Protein AF-A0A1Z1XAZ6-F1 (afdb_monomer)

Structure (mmCIF, N/CA/C/O backbone):
data_AF-A0A1Z1XAZ6-F1
#
_entry.id   AF-A0A1Z1XAZ6-F1
#
loop_
_atom_site.group_PDB
_atom_site.id
_atom_site.type_symbol
_atom_site.label_atom_id
_atom_site.label_alt_id
_atom_site.label_comp_id
_atom_site.label_asym_id
_atom_site.label_entity_id
_atom_site.label_seq_id
_atom_site.pdbx_PDB_ins_code
_atom_site.Cartn_x
_atom_site.Cartn_y
_atom_site.Cartn_z
_atom_site.occupancy
_atom_site.B_iso_or_equiv
_atom_site.auth_seq_id
_atom_site.auth_comp_id
_atom_site.auth_asym_id
_atom_site.auth_atom_id
_atom_site.pdbx_PDB_model_num
ATOM 1 N N . MET A 1 1 ? 0.118 -24.568 13.374 1.00 39.19 1 MET A N 1
ATOM 2 C CA . MET A 1 1 ? 1.456 -24.923 12.848 1.00 39.19 1 MET A CA 1
ATOM 3 C C . MET A 1 1 ? 2.244 -23.635 12.689 1.00 39.19 1 MET A C 1
ATOM 5 O O . MET A 1 1 ? 1.777 -22.755 11.977 1.00 39.19 1 MET A O 1
ATOM 9 N N . ASN A 1 2 ? 3.358 -23.480 13.409 1.00 52.34 2 ASN A N 1
ATOM 10 C CA . ASN A 1 2 ? 4.139 -22.242 13.400 1.00 52.34 2 ASN A CA 1
ATOM 11 C C . ASN A 1 2 ? 5.084 -22.258 12.188 1.00 52.34 2 ASN A C 1
ATOM 13 O O . ASN A 1 2 ? 6.207 -22.745 12.269 1.00 52.34 2 ASN A O 1
ATOM 17 N N . THR A 1 3 ? 4.572 -21.830 11.033 1.00 81.50 3 THR A N 1
ATOM 18 C CA . THR A 1 3 ? 5.331 -21.808 9.777 1.00 81.50 3 THR A CA 1
ATOM 19 C C . THR A 1 3 ? 6.078 -20.484 9.691 1.00 81.50 3 THR A C 1
ATOM 21 O O . THR A 1 3 ? 5.461 -19.440 9.497 1.00 81.50 3 THR A O 1
ATOM 24 N N . THR A 1 4 ? 7.398 -20.512 9.851 1.00 87.69 4 THR A N 1
ATOM 25 C CA . THR A 1 4 ? 8.268 -19.347 9.658 1.00 87.69 4 THR A CA 1
ATOM 26 C C . THR A 1 4 ? 8.973 -19.452 8.307 1.00 87.69 4 THR A C 1
ATOM 28 O O . THR A 1 4 ? 9.345 -20.540 7.869 1.00 87.69 4 THR A O 1
ATOM 31 N N . LEU A 1 5 ? 9.128 -18.322 7.614 1.00 90.38 5 LEU A N 1
ATOM 32 C CA . LEU A 1 5 ? 9.833 -18.240 6.332 1.00 90.38 5 LEU A CA 1
ATOM 33 C C . LEU A 1 5 ? 11.034 -17.289 6.456 1.00 90.38 5 LEU A C 1
ATOM 35 O O . LEU A 1 5 ? 10.929 -16.286 7.166 1.00 90.38 5 LEU A O 1
ATOM 39 N N . PRO A 1 6 ? 12.160 -17.558 5.767 1.00 94.19 6 PRO A N 1
ATOM 40 C CA . PRO A 1 6 ? 13.300 -16.647 5.745 1.00 94.19 6 PRO A CA 1
ATOM 41 C C . PRO A 1 6 ? 12.965 -15.356 4.983 1.00 94.19 6 PRO A C 1
ATOM 43 O O . PRO A 1 6 ? 12.289 -15.386 3.951 1.00 94.19 6 PRO A O 1
ATOM 46 N N . ILE A 1 7 ? 13.480 -14.217 5.461 1.00 92.19 7 ILE A N 1
ATOM 47 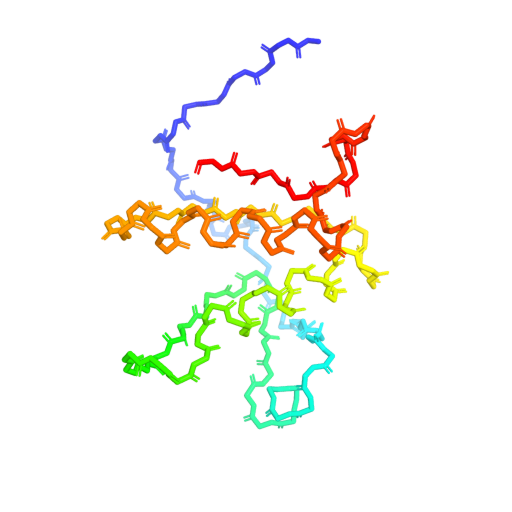C CA . ILE A 1 7 ? 13.291 -12.907 4.805 1.00 92.19 7 ILE A CA 1
ATOM 48 C C . ILE A 1 7 ? 14.042 -12.807 3.467 1.00 92.19 7 ILE A C 1
ATOM 50 O O . ILE A 1 7 ? 13.620 -12.082 2.568 1.00 92.19 7 ILE A O 1
ATOM 54 N N . HIS A 1 8 ? 15.120 -13.579 3.307 1.00 95.19 8 HIS A N 1
ATOM 55 C CA . HIS A 1 8 ? 15.848 -13.721 2.051 1.00 95.19 8 HIS A CA 1
ATOM 56 C C . HIS A 1 8 ? 15.369 -14.968 1.306 1.00 95.19 8 HIS A C 1
ATOM 58 O O . HIS A 1 8 ? 15.428 -16.079 1.831 1.00 95.19 8 HIS A O 1
ATOM 64 N N . ARG A 1 9 ? 14.909 -14.784 0.065 1.00 94.00 9 ARG A N 1
ATOM 65 C CA . ARG A 1 9 ? 14.450 -15.853 -0.831 1.00 94.00 9 ARG A CA 1
ATOM 66 C C . ARG A 1 9 ? 14.643 -15.447 -2.294 1.00 94.00 9 ARG A C 1
ATOM 68 O O . ARG A 1 9 ? 14.604 -14.248 -2.582 1.00 94.00 9 ARG A O 1
ATOM 75 N N . PRO A 1 10 ? 14.850 -16.405 -3.214 1.00 94.88 10 PRO A N 1
ATOM 76 C CA . PRO A 1 10 ? 14.916 -16.102 -4.639 1.00 94.88 10 PRO A CA 1
ATOM 77 C C . PRO A 1 10 ? 13.583 -15.532 -5.142 1.00 94.88 10 PRO A C 1
ATOM 79 O O . PRO A 1 10 ? 12.521 -15.775 -4.561 1.00 94.88 10 PRO A O 1
ATOM 82 N N . ALA A 1 11 ? 13.644 -14.775 -6.237 1.00 93.81 11 ALA A N 1
ATOM 83 C CA . ALA A 1 11 ? 12.445 -14.315 -6.927 1.00 93.81 11 ALA A CA 1
ATOM 84 C C . ALA A 1 11 ? 11.641 -15.509 -7.493 1.00 93.81 11 ALA A C 1
ATOM 86 O O . ALA A 1 11 ? 12.230 -16.559 -7.771 1.00 93.81 11 ALA A O 1
ATOM 87 N N . PRO A 1 12 ? 10.317 -15.361 -7.697 1.00 92.94 12 PRO A N 1
ATOM 88 C CA . PRO A 1 12 ? 9.508 -16.368 -8.383 1.00 92.94 12 PRO A CA 1
ATOM 89 C C . PRO A 1 12 ? 10.072 -16.718 -9.766 1.00 92.94 12 PRO A C 1
ATOM 91 O O . PRO A 1 12 ? 10.634 -15.859 -10.451 1.00 92.94 12 PRO A O 1
ATOM 94 N N . ALA A 1 13 ? 9.905 -17.971 -10.193 1.00 94.25 13 ALA A N 1
ATOM 95 C CA . ALA A 1 13 ? 10.369 -18.415 -11.505 1.00 94.25 13 ALA A CA 1
ATOM 96 C C . ALA A 1 13 ? 9.561 -17.756 -12.635 1.00 94.25 13 ALA A C 1
ATOM 98 O O . ALA A 1 13 ? 8.381 -17.453 -12.466 1.00 94.25 13 ALA A O 1
ATOM 99 N N . PHE A 1 14 ? 10.158 -17.607 -13.822 1.00 91.00 14 PHE A N 1
ATOM 100 C CA . PHE A 1 14 ? 9.484 -17.015 -14.987 1.00 91.00 14 PHE A CA 1
ATOM 101 C C . PHE A 1 14 ? 8.164 -17.722 -15.342 1.00 91.00 14 PHE A C 1
ATOM 103 O O . PHE A 1 14 ? 7.182 -17.071 -15.680 1.00 91.00 14 PHE A O 1
ATOM 110 N N . THR A 1 15 ? 8.114 -19.048 -15.189 1.00 92.00 15 THR A N 1
ATOM 111 C CA . THR A 1 15 ? 6.922 -19.878 -15.435 1.00 92.00 15 THR A CA 1
ATOM 112 C C . THR A 1 15 ? 5.782 -19.646 -14.440 1.00 92.00 15 THR A C 1
ATOM 114 O O . THR A 1 15 ? 4.659 -20.059 -14.706 1.00 92.00 15 THR A O 1
ATOM 117 N N . GLN A 1 16 ? 6.054 -19.000 -13.303 1.00 89.94 16 GLN A N 1
ATOM 118 C CA . GLN A 1 16 ? 5.069 -18.672 -12.267 1.00 89.94 16 GLN A CA 1
ATOM 119 C C . GLN A 1 16 ? 4.529 -17.241 -12.401 1.00 89.94 16 GLN A C 1
ATOM 121 O O . GLN A 1 16 ? 3.649 -16.850 -11.636 1.00 89.94 16 GLN A O 1
ATOM 126 N N . LEU A 1 17 ? 5.062 -16.438 -13.328 1.00 86.44 17 LEU A N 1
ATOM 127 C CA . LEU A 1 17 ? 4.637 -15.054 -13.511 1.00 86.44 17 LEU A CA 1
ATOM 128 C C . LEU A 1 17 ? 3.335 -14.984 -14.314 1.00 86.44 17 LEU A C 1
ATOM 130 O O . LEU A 1 17 ? 3.193 -15.602 -15.369 1.00 86.44 17 LEU A O 1
ATOM 134 N N . GLU A 1 18 ? 2.391 -14.176 -13.838 1.00 84.06 18 GLU A N 1
ATOM 135 C CA . GLU A 1 18 ? 1.131 -13.941 -14.536 1.00 84.06 18 GLU A CA 1
ATOM 136 C C . GLU A 1 18 ? 1.326 -12.954 -15.699 1.00 84.06 18 GLU A C 1
ATOM 138 O O . GLU A 1 18 ? 1.709 -11.793 -15.520 1.00 84.06 18 GLU A O 1
ATOM 143 N N . THR A 1 19 ? 1.064 -13.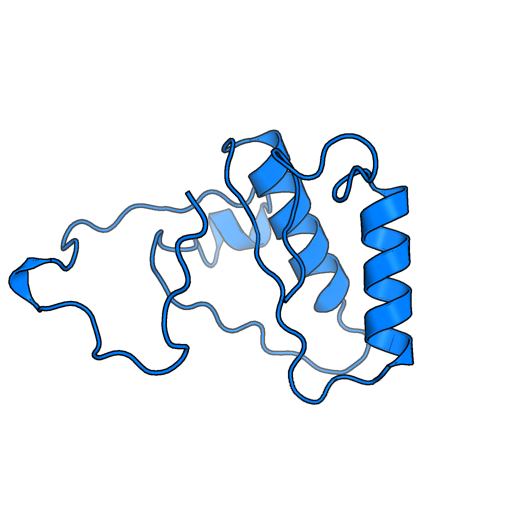416 -16.922 1.00 82.81 19 THR A N 1
ATOM 144 C CA . THR A 1 19 ? 1.270 -12.625 -18.147 1.00 82.81 19 THR A CA 1
ATOM 145 C C . THR A 1 19 ? 0.090 -11.721 -18.478 1.00 82.81 19 THR A C 1
ATOM 147 O O . THR A 1 19 ? 0.260 -10.724 -19.183 1.00 82.81 19 THR A O 1
ATOM 150 N N . LYS A 1 20 ? -1.101 -12.021 -17.949 1.00 85.31 20 LYS A N 1
ATOM 151 C CA . LYS A 1 20 ? -2.308 -11.242 -18.218 1.00 85.31 20 LYS A CA 1
ATOM 152 C C . LYS A 1 20 ? -2.297 -9.953 -17.390 1.00 85.31 20 LYS A C 1
ATOM 154 O O . LYS A 1 20 ? -2.179 -10.014 -16.168 1.00 85.31 20 LYS A O 1
ATOM 159 N N . PRO A 1 21 ? -2.403 -8.773 -18.021 1.00 79.31 21 PRO A N 1
ATOM 160 C CA . PRO A 1 21 ? -2.604 -7.543 -17.278 1.00 79.31 21 PRO A CA 1
ATOM 161 C C . PRO A 1 21 ? -4.005 -7.551 -16.656 1.00 79.31 21 PRO A C 1
ATOM 163 O O . PRO A 1 21 ? -5.001 -7.705 -17.357 1.00 79.31 21 PRO A O 1
ATOM 166 N N . SER A 1 22 ? -4.074 -7.364 -15.340 1.00 87.56 22 SER A N 1
ATOM 167 C CA . SER A 1 22 ? -5.324 -7.136 -14.613 1.00 87.56 22 SER A CA 1
ATOM 168 C C . SER A 1 22 ? -5.223 -5.848 -13.807 1.00 87.56 22 SER A C 1
ATOM 170 O O . SER A 1 22 ? -4.204 -5.610 -13.147 1.00 87.56 22 SER A O 1
ATOM 172 N N . ILE A 1 23 ? -6.275 -5.036 -13.855 1.00 89.38 23 ILE A N 1
ATOM 173 C CA . ILE A 1 23 ? -6.354 -3.770 -13.127 1.00 89.38 23 ILE A CA 1
ATOM 174 C C . ILE A 1 23 ? -6.640 -4.049 -11.648 1.00 89.38 23 ILE A C 1
ATOM 176 O O . ILE A 1 23 ? -7.301 -5.023 -11.278 1.00 89.38 23 ILE A O 1
ATOM 180 N N . PHE A 1 24 ? -6.071 -3.209 -10.800 1.00 88.94 24 PHE A N 1
ATOM 181 C CA . PHE A 1 24 ? -6.338 -3.131 -9.381 1.00 88.94 24 PHE A CA 1
ATOM 182 C C . PHE A 1 24 ? -7.098 -1.835 -9.113 1.00 88.94 24 PHE A C 1
ATOM 184 O O . PHE A 1 24 ? -6.519 -0.754 -9.207 1.00 88.94 24 PHE A O 1
ATOM 191 N N . GLU A 1 25 ? -8.393 -1.959 -8.839 1.00 89.88 25 GLU A N 1
ATOM 192 C CA . GLU A 1 25 ? -9.266 -0.820 -8.563 1.00 89.88 25 GLU A CA 1
ATOM 193 C C . GLU A 1 25 ? -8.983 -0.287 -7.160 1.00 89.88 25 GLU A C 1
ATOM 195 O O . GLU A 1 25 ? -9.024 -1.022 -6.174 1.00 89.88 25 GLU A O 1
ATOM 200 N N . THR A 1 26 ? -8.643 0.997 -7.079 1.00 89.38 26 THR A N 1
ATOM 201 C CA . THR A 1 26 ? -8.242 1.638 -5.821 1.00 89.38 26 THR A CA 1
ATOM 202 C C . THR A 1 26 ? -9.397 2.352 -5.124 1.00 89.38 26 THR A C 1
ATOM 204 O O . THR A 1 26 ? -9.310 2.642 -3.929 1.00 89.38 26 THR A O 1
ATOM 207 N N . GLY A 1 27 ? -10.462 2.678 -5.865 1.00 90.25 27 GLY A N 1
ATOM 208 C CA . GLY A 1 27 ? -11.550 3.544 -5.410 1.00 90.25 27 GLY A CA 1
ATOM 209 C C . GLY A 1 27 ? -11.196 5.034 -5.476 1.00 90.25 27 GLY A C 1
ATOM 210 O O . GLY A 1 27 ? -12.027 5.891 -5.169 1.00 90.25 27 GLY A O 1
ATOM 211 N N . ILE A 1 28 ? -9.977 5.375 -5.905 1.00 92.62 28 ILE A N 1
ATOM 212 C CA . ILE A 1 28 ? -9.490 6.747 -5.991 1.00 92.62 28 ILE A CA 1
ATOM 213 C C . ILE A 1 28 ? -9.615 7.205 -7.440 1.00 92.62 28 ILE A C 1
ATOM 215 O O . ILE A 1 28 ? -8.787 6.877 -8.285 1.00 92.62 28 ILE A O 1
ATOM 219 N N . LYS A 1 29 ? -10.623 8.039 -7.720 1.00 93.94 29 LYS A N 1
ATOM 220 C CA . LYS A 1 29 ? -10.977 8.484 -9.083 1.00 93.94 29 LYS A CA 1
ATOM 221 C C . LYS A 1 29 ? -9.790 8.934 -9.936 1.00 93.94 29 LYS A C 1
ATOM 223 O O . LYS A 1 29 ? -9.700 8.558 -11.0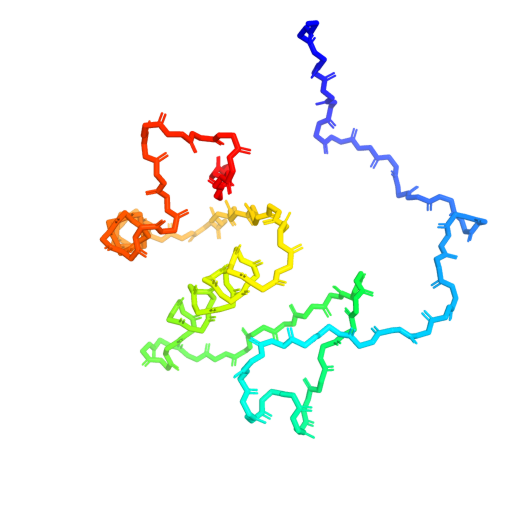96 1.00 93.94 29 LYS A O 1
ATOM 228 N N . VAL A 1 30 ? -8.895 9.757 -9.382 1.00 94.62 30 VAL A N 1
ATOM 229 C CA . VAL A 1 30 ? -7.745 10.274 -10.143 1.00 94.62 30 VAL A CA 1
ATOM 230 C C . VAL A 1 30 ? -6.737 9.172 -10.481 1.00 94.62 30 VAL A C 1
ATOM 232 O O . VAL A 1 30 ? -6.162 9.193 -11.565 1.00 94.62 30 VAL A O 1
ATOM 235 N N . VAL A 1 31 ? -6.563 8.192 -9.591 1.00 93.44 31 VAL A N 1
ATOM 236 C CA . VAL A 1 31 ? -5.672 7.046 -9.800 1.00 93.44 31 VAL A CA 1
ATOM 237 C C . VAL A 1 31 ? -6.299 6.091 -10.806 1.00 93.44 31 VAL A C 1
ATOM 239 O O . VAL A 1 31 ? -5.686 5.809 -11.828 1.00 93.44 31 VAL A O 1
ATOM 242 N N . ASP A 1 32 ? -7.544 5.673 -10.580 1.00 92.62 32 ASP A N 1
ATOM 243 C CA . ASP A 1 32 ? -8.223 4.694 -11.434 1.00 92.62 32 ASP A CA 1
ATOM 244 C C . ASP A 1 32 ? -8.438 5.211 -12.869 1.00 92.62 32 ASP A C 1
ATOM 246 O O . ASP A 1 32 ? -8.416 4.424 -13.813 1.00 92.62 32 ASP A O 1
ATOM 250 N N . LEU A 1 33 ? -8.595 6.529 -13.054 1.00 94.75 33 LEU A N 1
ATOM 251 C CA . LEU A 1 33 ? -8.782 7.131 -14.375 1.00 94.75 33 LEU A CA 1
ATOM 252 C C . LEU A 1 33 ? -7.466 7.427 -15.108 1.00 94.75 33 LEU A C 1
ATOM 254 O O . LEU A 1 33 ? -7.352 7.128 -16.294 1.00 94.75 33 LEU A O 1
ATOM 258 N N . LEU A 1 34 ? -6.499 8.073 -14.444 1.00 95.00 34 LEU A N 1
ATOM 259 C CA . LEU A 1 34 ? -5.307 8.611 -15.118 1.00 95.00 34 LEU A CA 1
ATOM 260 C C . LEU A 1 34 ? -4.085 7.694 -15.016 1.00 95.00 34 LEU A C 1
ATOM 262 O O . LEU A 1 34 ? -3.227 7.724 -15.895 1.00 95.00 34 LEU A O 1
ATOM 266 N N . ALA A 1 35 ? -3.980 6.910 -13.944 1.00 93.06 35 ALA A N 1
ATOM 267 C CA . ALA A 1 35 ? -2.815 6.080 -13.652 1.00 93.06 35 ALA A CA 1
ATOM 268 C C . ALA A 1 35 ? -3.232 4.763 -12.967 1.00 93.06 35 ALA A C 1
ATOM 270 O O . ALA A 1 35 ? -2.847 4.525 -11.817 1.00 93.06 35 ALA A O 1
ATOM 271 N N . PRO A 1 36 ? -4.030 3.913 -13.644 1.00 92.00 36 PRO A N 1
ATOM 272 C CA . PRO A 1 36 ? -4.608 2.719 -13.040 1.00 92.00 36 PRO A 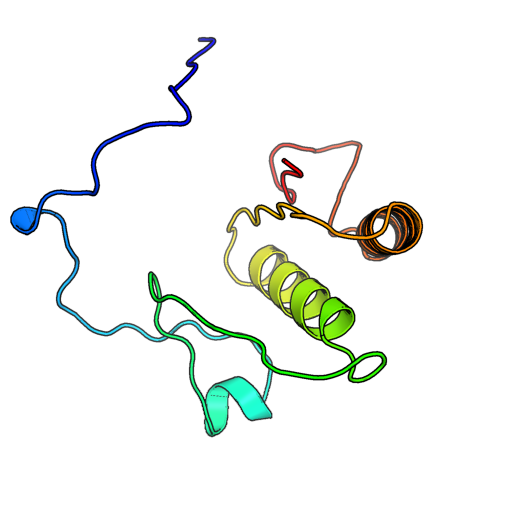CA 1
ATOM 273 C C . PRO A 1 36 ? -3.523 1.752 -12.568 1.00 92.00 36 PRO A C 1
ATOM 275 O O . PRO A 1 36 ? -2.537 1.488 -13.265 1.00 92.00 36 PRO A O 1
ATOM 278 N N . TYR A 1 37 ? -3.712 1.187 -11.377 1.00 92.38 37 TYR A N 1
ATOM 279 C CA . TYR A 1 37 ? -2.750 0.253 -10.805 1.00 92.38 37 TYR A CA 1
ATOM 280 C C . TYR A 1 37 ? -2.911 -1.131 -11.428 1.00 92.38 37 TYR A C 1
ATOM 282 O O . TYR A 1 37 ? -4.015 -1.600 -11.696 1.00 92.38 37 TYR A O 1
ATOM 290 N N . ARG A 1 38 ? -1.790 -1.821 -11.653 1.00 90.06 38 ARG A N 1
ATOM 291 C CA . ARG A 1 38 ? -1.785 -3.217 -12.102 1.00 90.06 38 ARG A CA 1
ATOM 292 C C . ARG A 1 38 ? -1.706 -4.138 -10.887 1.00 90.06 38 ARG A C 1
ATOM 294 O O . ARG A 1 38 ? -0.820 -3.974 -10.049 1.00 90.06 38 ARG A O 1
ATOM 301 N N . ARG A 1 39 ? -2.563 -5.158 -10.821 1.00 87.44 39 ARG A N 1
ATOM 302 C CA . ARG A 1 39 ? -2.475 -6.212 -9.797 1.00 87.44 39 ARG A CA 1
ATOM 303 C C . ARG A 1 39 ? -1.134 -6.949 -9.912 1.00 87.44 39 ARG A C 1
ATOM 305 O O . ARG A 1 39 ? -0.710 -7.297 -11.013 1.00 87.44 39 ARG A O 1
ATOM 312 N N . GLY A 1 40 ? -0.446 -7.132 -8.784 1.00 86.88 40 GLY A N 1
ATOM 313 C CA . GLY A 1 40 ? 0.920 -7.677 -8.747 1.00 86.88 40 GLY A CA 1
ATOM 314 C C . GLY A 1 40 ? 1.999 -6.730 -9.298 1.00 86.88 40 GLY A C 1
ATOM 315 O O . GLY A 1 40 ? 3.162 -7.116 -9.408 1.00 86.88 40 GLY A O 1
ATOM 316 N N . GLY A 1 41 ? 1.629 -5.498 -9.659 1.00 88.00 41 GLY A N 1
ATOM 317 C CA . GLY A 1 41 ? 2.551 -4.460 -10.100 1.00 88.00 41 GLY A CA 1
ATOM 318 C C . GLY A 1 41 ? 3.287 -3.791 -8.939 1.00 88.00 41 GLY A C 1
ATOM 319 O O . GLY A 1 41 ? 2.907 -3.905 -7.775 1.00 88.00 41 GLY A O 1
ATOM 320 N N . LYS A 1 42 ? 4.349 -3.058 -9.279 1.00 90.75 42 LYS A N 1
ATOM 321 C CA . LYS A 1 42 ? 5.063 -2.171 -8.355 1.00 90.75 42 LYS A CA 1
ATOM 322 C C . LYS A 1 42 ? 4.655 -0.738 -8.657 1.00 90.75 42 LYS A C 1
ATOM 324 O O . LYS A 1 42 ? 4.725 -0.324 -9.811 1.00 90.75 42 LYS A O 1
ATOM 329 N N . ILE A 1 43 ? 4.261 0.000 -7.628 1.00 91.06 43 ILE A N 1
ATOM 330 C CA . ILE A 1 43 ? 3.814 1.387 -7.744 1.00 91.06 43 ILE A CA 1
ATOM 331 C C . ILE A 1 43 ? 4.761 2.279 -6.943 1.00 91.06 43 ILE A C 1
ATOM 333 O O . ILE A 1 43 ? 5.129 1.939 -5.821 1.00 91.06 43 ILE A O 1
ATOM 337 N N . GLY A 1 44 ? 5.153 3.414 -7.520 1.00 92.31 44 GLY A N 1
ATOM 338 C CA . GLY A 1 44 ? 5.905 4.455 -6.824 1.00 92.31 44 GLY A CA 1
ATOM 339 C C . GLY A 1 44 ? 5.013 5.654 -6.517 1.00 92.31 44 GLY A C 1
ATOM 340 O O . GLY A 1 44 ? 4.406 6.210 -7.429 1.00 92.31 44 GLY A O 1
ATOM 341 N N . LEU A 1 45 ? 4.959 6.072 -5.250 1.00 91.25 45 LEU A N 1
ATOM 342 C CA . LEU A 1 45 ? 4.354 7.343 -4.849 1.00 91.25 45 LEU A CA 1
ATOM 343 C C . LEU A 1 45 ? 5.450 8.402 -4.697 1.00 91.25 45 LEU A C 1
ATOM 345 O O . LEU A 1 45 ? 6.164 8.440 -3.695 1.00 91.25 45 LEU A O 1
ATOM 349 N N . PHE A 1 46 ? 5.579 9.271 -5.696 1.00 91.50 46 PHE A N 1
ATOM 350 C CA . PHE A 1 46 ? 6.567 10.349 -5.704 1.00 91.50 46 PHE A CA 1
ATOM 351 C C . PHE A 1 46 ? 5.944 11.654 -5.204 1.00 91.50 46 PHE A C 1
ATOM 353 O O . PHE A 1 46 ? 4.889 12.067 -5.675 1.00 91.50 46 PHE A O 1
ATOM 360 N N . GLY A 1 47 ? 6.600 12.323 -4.254 1.00 88.00 47 GLY A N 1
ATOM 361 C CA . GLY A 1 47 ? 6.128 13.604 -3.732 1.00 88.00 47 GLY A CA 1
ATOM 362 C C . GLY A 1 47 ? 6.958 14.133 -2.562 1.00 88.00 47 GLY A C 1
ATOM 363 O O . GLY A 1 47 ? 7.764 13.405 -1.980 1.00 88.00 47 GLY A O 1
ATOM 364 N N . GLY A 1 48 ? 6.746 15.399 -2.196 1.00 87.06 48 GLY A N 1
ATOM 365 C CA . GLY A 1 48 ? 7.447 16.083 -1.101 1.00 87.06 48 GLY A CA 1
ATOM 366 C C . GLY A 1 48 ? 6.860 15.823 0.292 1.00 87.06 48 GLY A C 1
ATOM 367 O O . GLY A 1 48 ? 6.010 14.949 0.480 1.00 87.06 48 GLY A O 1
ATOM 368 N N . ALA A 1 49 ? 7.320 16.573 1.291 1.00 84.88 49 ALA A N 1
ATOM 369 C CA . ALA A 1 49 ? 6.680 16.605 2.606 1.00 84.88 49 ALA A CA 1
ATOM 370 C C . ALA A 1 49 ? 5.316 17.313 2.516 1.00 84.88 49 ALA A C 1
ATOM 372 O O . ALA A 1 49 ? 5.161 18.258 1.747 1.00 84.88 49 ALA A O 1
ATOM 373 N N . GLY A 1 50 ? 4.321 16.845 3.274 1.00 84.06 50 GLY A N 1
ATOM 374 C CA . GLY A 1 50 ? 3.004 17.495 3.357 1.00 84.06 50 GLY A CA 1
ATOM 375 C C . GLY A 1 50 ? 2.073 17.304 2.152 1.00 84.06 50 GLY A C 1
ATOM 376 O O . GLY A 1 50 ? 0.935 17.747 2.204 1.00 84.06 50 GLY A O 1
ATOM 377 N N . VAL A 1 51 ? 2.490 16.598 1.094 1.00 91.06 51 VAL A N 1
ATOM 378 C CA . VAL A 1 51 ? 1.645 16.364 -0.101 1.00 91.06 51 VAL A CA 1
ATOM 379 C C . VAL A 1 51 ? 0.606 15.244 0.072 1.00 91.06 51 VAL A C 1
ATOM 381 O O . VAL A 1 51 ? -0.035 14.846 -0.893 1.00 91.06 51 VAL A O 1
ATOM 384 N N . GLY A 1 52 ? 0.468 14.687 1.279 1.00 87.62 52 GLY A N 1
ATOM 385 C CA . GLY A 1 52 ? -0.535 13.658 1.576 1.00 87.62 52 GLY A CA 1
ATOM 386 C C . GLY A 1 52 ? -0.168 12.226 1.166 1.00 87.62 52 GLY A C 1
ATOM 387 O O . GLY A 1 52 ? -1.065 11.405 1.011 1.00 87.62 52 GLY A O 1
ATOM 388 N N . LYS A 1 53 ? 1.123 11.885 1.014 1.00 89.31 53 LYS A N 1
ATOM 389 C CA . LYS A 1 53 ? 1.554 10.509 0.667 1.00 89.31 53 LYS A CA 1
ATOM 390 C C . LYS A 1 53 ? 1.016 9.457 1.646 1.00 89.31 53 LYS A C 1
ATOM 392 O O . LYS A 1 53 ? 0.464 8.451 1.219 1.00 89.31 53 LYS A O 1
ATOM 397 N N . THR A 1 54 ? 1.154 9.714 2.945 1.00 83.19 54 THR A N 1
ATOM 398 C CA . THR A 1 54 ? 0.684 8.818 4.011 1.00 83.19 54 THR A CA 1
ATOM 399 C C . THR A 1 54 ? -0.833 8.662 3.981 1.00 83.19 54 THR A C 1
ATOM 401 O O . THR A 1 54 ? -1.331 7.544 4.030 1.00 83.19 54 THR A O 1
ATOM 404 N N . VAL A 1 55 ? -1.558 9.766 3.782 1.00 86.31 55 VAL A N 1
ATOM 405 C CA . VAL A 1 55 ? -3.023 9.768 3.644 1.00 86.31 55 VAL A CA 1
ATOM 406 C C . VAL A 1 55 ? -3.469 8.913 2.456 1.00 86.31 55 VAL A C 1
ATOM 408 O O . VAL A 1 55 ? -4.379 8.102 2.589 1.00 86.31 55 VAL A O 1
ATOM 411 N N . LEU A 1 56 ? -2.779 9.025 1.317 1.00 89.50 56 LEU A N 1
ATOM 412 C CA . LEU A 1 56 ? -3.020 8.179 0.146 1.00 89.50 56 LEU A CA 1
ATOM 413 C C . LEU A 1 56 ? -2.797 6.691 0.443 1.00 89.50 56 LEU A C 1
ATOM 415 O O . LEU A 1 56 ? -3.606 5.861 0.038 1.00 89.50 56 LEU A O 1
ATOM 419 N N . ILE A 1 57 ? -1.720 6.345 1.155 1.00 88.31 57 ILE A N 1
ATOM 420 C CA . ILE A 1 57 ? -1.424 4.955 1.529 1.00 88.31 57 ILE A CA 1
ATOM 421 C C . ILE A 1 57 ? -2.508 4.399 2.457 1.00 88.31 57 ILE A C 1
ATOM 423 O O . ILE A 1 57 ? -2.983 3.287 2.237 1.00 88.31 57 ILE A O 1
ATOM 427 N N . MET A 1 58 ? -2.929 5.163 3.464 1.00 84.25 58 MET A N 1
ATOM 428 C CA . MET A 1 58 ? -4.006 4.749 4.364 1.00 84.25 58 MET A CA 1
ATOM 429 C C . MET A 1 58 ? -5.327 4.545 3.629 1.00 84.25 58 MET A C 1
ATOM 431 O O . MET A 1 58 ? -6.014 3.560 3.882 1.00 84.25 58 MET A O 1
ATOM 435 N N . GLU A 1 59 ? -5.666 5.433 2.695 1.00 87.56 59 GLU A N 1
ATOM 436 C CA . GLU A 1 59 ? -6.903 5.311 1.928 1.00 87.56 59 GLU A CA 1
ATOM 437 C C . GLU A 1 59 ? -6.884 4.087 1.004 1.00 87.56 59 GLU A C 1
ATOM 439 O O . GLU A 1 59 ? -7.872 3.358 0.912 1.00 87.56 59 GLU A O 1
ATOM 444 N N . LEU A 1 60 ? -5.734 3.785 0.391 1.00 88.69 60 LEU A N 1
ATOM 445 C CA . LEU A 1 60 ? -5.552 2.543 -0.360 1.00 88.69 60 LEU A CA 1
ATOM 446 C C . LEU A 1 60 ? -5.785 1.318 0.528 1.00 88.69 60 LEU A C 1
ATOM 448 O O . LEU A 1 60 ? -6.533 0.419 0.154 1.00 88.69 60 LEU A O 1
ATOM 452 N N . ILE A 1 61 ? -5.182 1.288 1.716 1.00 85.44 61 ILE A N 1
ATOM 453 C CA . ILE A 1 61 ? -5.349 0.193 2.677 1.00 85.44 61 ILE A CA 1
ATOM 454 C C . ILE A 1 61 ? -6.822 0.047 3.090 1.00 85.44 61 ILE A C 1
ATOM 456 O O . ILE A 1 61 ? -7.365 -1.058 3.071 1.00 85.44 61 ILE A O 1
ATOM 460 N N . ASN A 1 62 ? -7.480 1.159 3.413 1.00 82.50 62 ASN A N 1
ATOM 461 C CA . ASN A 1 62 ? -8.890 1.205 3.782 1.00 82.50 62 ASN A CA 1
ATOM 462 C C . ASN A 1 62 ? -9.791 0.612 2.685 1.00 82.50 62 ASN A C 1
ATOM 464 O O . ASN A 1 62 ? -10.664 -0.212 2.967 1.00 82.50 62 ASN A O 1
ATOM 468 N N . ASN A 1 63 ? -9.561 0.991 1.427 1.00 83.88 63 ASN A N 1
ATOM 469 C CA . ASN A 1 63 ? -10.370 0.517 0.305 1.00 83.88 63 ASN A CA 1
ATOM 470 C C . ASN A 1 63 ? -10.108 -0.959 -0.009 1.00 83.88 63 ASN A C 1
ATOM 472 O O . ASN A 1 63 ? -11.047 -1.690 -0.311 1.00 83.88 63 ASN A O 1
ATOM 476 N N . ILE A 1 64 ? -8.874 -1.440 0.164 1.00 80.88 64 ILE A N 1
ATOM 477 C CA . ILE A 1 64 ? -8.534 -2.864 0.020 1.00 80.88 64 ILE A CA 1
ATOM 478 C C . ILE A 1 64 ? -9.230 -3.713 1.079 1.00 80.88 64 ILE A C 1
ATOM 480 O O . ILE A 1 64 ? -9.822 -4.743 0.742 1.00 80.88 64 ILE A O 1
ATOM 484 N N . ALA A 1 65 ? -9.172 -3.275 2.339 1.00 74.88 65 ALA A N 1
ATOM 485 C CA . ALA A 1 65 ? -9.781 -3.984 3.456 1.00 74.88 65 ALA A CA 1
ATOM 486 C C . ALA A 1 65 ? -11.305 -4.092 3.277 1.00 74.88 65 ALA A C 1
ATOM 488 O O . ALA A 1 65 ? -11.880 -5.158 3.481 1.00 74.88 65 ALA A O 1
ATOM 489 N N . LYS A 1 66 ? -11.953 -3.009 2.823 1.00 73.62 66 LYS A N 1
ATOM 490 C CA . LYS A 1 66 ? -13.409 -2.956 2.623 1.00 73.62 66 LYS A CA 1
ATOM 491 C C . LYS A 1 66 ? -13.892 -3.670 1.357 1.00 73.62 66 LYS A C 1
ATOM 493 O O . LYS A 1 66 ? -14.937 -4.310 1.400 1.00 73.62 66 LYS A O 1
ATOM 498 N N . ALA A 1 67 ? -13.183 -3.538 0.233 1.00 72.06 67 ALA A N 1
ATOM 499 C CA . ALA A 1 67 ? -13.685 -3.970 -1.077 1.00 72.06 67 ALA A CA 1
ATOM 500 C C . ALA A 1 67 ? -13.182 -5.350 -1.525 1.00 72.06 67 ALA A C 1
ATOM 502 O O . ALA A 1 67 ? -13.864 -6.030 -2.289 1.00 72.06 67 ALA A O 1
ATOM 503 N N . HIS A 1 68 ? -11.990 -5.769 -1.088 1.00 65.81 68 HIS A N 1
ATOM 504 C CA . HIS A 1 68 ? -11.293 -6.901 -1.706 1.00 65.81 68 HIS A CA 1
ATOM 505 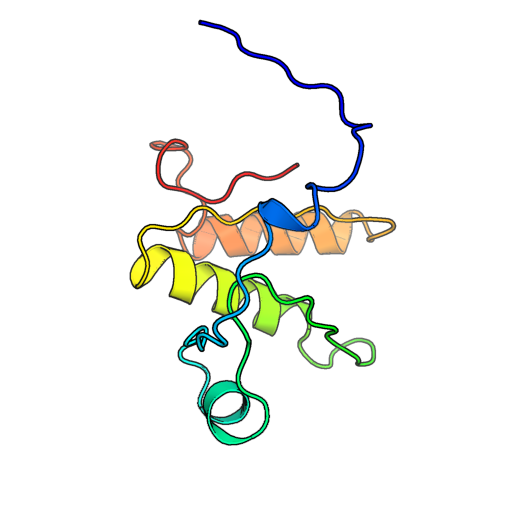C C . HIS A 1 68 ? -10.976 -8.064 -0.761 1.00 65.81 68 HIS A C 1
ATOM 507 O O . HIS A 1 68 ? -10.386 -9.044 -1.217 1.00 65.81 68 HIS A O 1
ATOM 513 N N . GLY A 1 69 ? -11.360 -7.996 0.521 1.00 66.62 69 GLY A N 1
ATOM 514 C CA . GLY A 1 69 ? -11.075 -9.060 1.499 1.00 66.62 69 GLY A CA 1
ATOM 515 C C . GLY A 1 69 ? -9.581 -9.402 1.591 1.00 66.62 69 GLY A C 1
ATOM 516 O O . GLY A 1 69 ? -9.210 -10.538 1.883 1.00 66.62 69 GLY A O 1
ATOM 517 N N . GLY A 1 70 ? -8.723 -8.440 1.240 1.00 73.56 70 GLY A N 1
ATOM 518 C CA . GLY A 1 70 ? -7.280 -8.603 1.147 1.00 73.56 70 GLY A CA 1
ATOM 519 C C . GLY A 1 70 ? -6.577 -8.128 2.411 1.00 73.56 70 GLY A C 1
ATOM 520 O O . GLY A 1 70 ? -7.061 -7.248 3.115 1.00 73.56 70 GLY A O 1
ATOM 521 N N . VAL A 1 71 ? -5.392 -8.679 2.668 1.00 77.88 71 VAL A N 1
ATOM 522 C CA . VAL A 1 71 ? -4.523 -8.227 3.760 1.00 77.88 71 VAL A CA 1
ATOM 523 C C . VAL A 1 71 ? -3.552 -7.182 3.221 1.00 77.88 71 VAL A C 1
ATOM 525 O O . VAL A 1 71 ? -2.873 -7.420 2.220 1.00 77.88 71 VAL A O 1
ATOM 528 N N . SER A 1 72 ? -3.442 -6.046 3.905 1.00 82.31 72 SER A N 1
ATOM 529 C CA . SER A 1 72 ? -2.379 -5.073 3.653 1.00 82.31 72 SER A CA 1
ATOM 530 C C . SER A 1 72 ? -1.221 -5.281 4.621 1.00 82.31 72 SER A C 1
ATOM 532 O O . SER A 1 72 ? -1.419 -5.629 5.786 1.00 82.31 72 SER A O 1
ATOM 534 N N . VAL A 1 73 ? -0.005 -5.052 4.129 1.00 85.44 73 VAL A N 1
ATOM 535 C CA . VAL A 1 73 ? 1.218 -5.070 4.929 1.00 85.44 73 VAL A CA 1
ATOM 536 C C . VAL A 1 73 ? 1.932 -3.743 4.738 1.00 85.44 73 VAL A C 1
ATOM 538 O O . VAL A 1 73 ? 2.206 -3.358 3.602 1.00 85.44 73 VAL A O 1
ATOM 541 N N . PHE A 1 74 ? 2.227 -3.053 5.837 1.00 86.81 74 PHE A N 1
ATOM 542 C CA . PHE A 1 74 ? 2.988 -1.806 5.828 1.00 86.81 74 PHE A CA 1
ATOM 543 C C . PHE A 1 74 ? 4.341 -2.039 6.501 1.00 86.81 74 PHE A C 1
ATOM 545 O O . PHE A 1 74 ? 4.381 -2.551 7.616 1.00 86.81 74 PHE A O 1
ATOM 552 N N . GLY A 1 75 ? 5.427 -1.675 5.813 1.00 89.62 75 GLY A N 1
ATOM 553 C CA . GLY A 1 75 ? 6.792 -1.732 6.336 1.00 89.62 75 GLY A CA 1
ATOM 554 C C . GLY A 1 75 ? 7.457 -0.366 6.201 1.00 89.62 75 GLY A C 1
ATOM 555 O O . GLY A 1 75 ? 7.770 0.065 5.090 1.00 89.62 75 GLY A O 1
ATOM 556 N N . GLY A 1 76 ? 7.649 0.325 7.323 1.00 88.69 76 GLY A N 1
ATOM 557 C CA . GLY A 1 76 ? 8.261 1.655 7.361 1.00 88.69 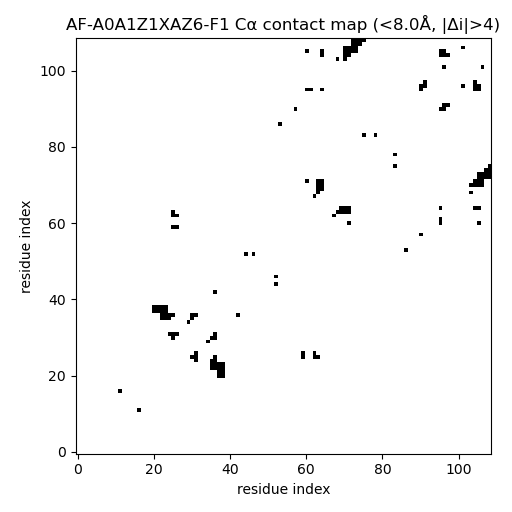76 GLY A CA 1
ATOM 558 C C . GLY A 1 76 ? 9.788 1.572 7.375 1.00 88.69 76 GLY A C 1
ATOM 559 O O . GLY A 1 76 ? 10.378 1.227 8.395 1.00 88.69 76 GLY A O 1
ATOM 560 N N . VAL A 1 77 ? 10.448 1.907 6.262 1.00 90.75 77 VAL A N 1
ATOM 561 C CA . VAL A 1 77 ? 11.917 1.861 6.144 1.00 90.75 77 VAL A CA 1
ATOM 562 C C . VAL A 1 77 ? 12.498 3.269 6.229 1.00 90.75 77 VAL A C 1
ATOM 564 O O . VAL A 1 77 ? 12.290 4.075 5.331 1.00 90.75 77 VAL A O 1
ATOM 567 N N . GLY A 1 78 ? 13.266 3.558 7.283 1.00 89.44 78 GLY A N 1
ATOM 568 C CA . GLY A 1 78 ? 13.914 4.868 7.455 1.00 89.44 78 GLY A CA 1
ATOM 569 C C . GLY A 1 78 ? 12.952 6.014 7.794 1.00 89.44 78 GLY A C 1
ATOM 570 O O . GLY A 1 78 ? 13.335 7.180 7.708 1.00 89.44 78 GLY A O 1
ATOM 571 N N . GLU A 1 79 ? 11.720 5.686 8.182 1.00 87.69 79 GLU A N 1
ATOM 572 C CA . GLU A 1 79 ? 10.708 6.653 8.597 1.00 87.69 79 GLU A CA 1
ATOM 573 C C . GLU A 1 79 ? 10.993 7.215 9.992 1.00 87.69 79 GLU A C 1
ATOM 575 O O . GLU A 1 79 ? 11.657 6.596 10.830 1.00 87.69 79 GLU A O 1
ATOM 580 N N . ARG A 1 80 ? 10.455 8.404 1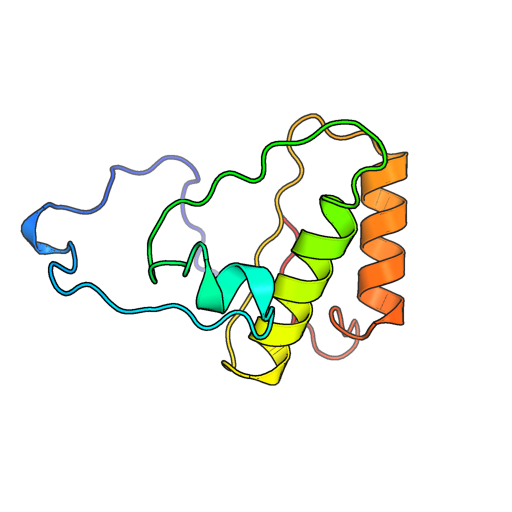0.274 1.00 88.38 80 ARG A N 1
ATOM 581 C CA . ARG A 1 80 ? 10.525 8.965 11.627 1.00 88.38 80 ARG A CA 1
ATOM 582 C C . ARG A 1 80 ? 9.559 8.219 12.540 1.00 88.38 80 ARG A C 1
ATOM 584 O O . ARG A 1 80 ? 8.397 8.042 12.192 1.00 88.38 80 ARG A O 1
ATOM 591 N N . THR A 1 81 ? 9.988 7.908 13.763 1.00 90.44 81 THR A N 1
ATOM 592 C CA . THR A 1 81 ? 9.130 7.261 14.774 1.00 90.44 81 THR A CA 1
ATOM 593 C C . THR A 1 81 ? 7.824 8.019 15.010 1.00 90.44 81 THR A C 1
ATOM 595 O O . THR A 1 81 ? 6.786 7.392 15.174 1.00 90.44 81 THR A O 1
ATOM 598 N N . ARG A 1 82 ? 7.853 9.361 14.974 1.00 87.69 82 ARG A N 1
ATOM 599 C CA . ARG A 1 82 ? 6.640 10.184 15.077 1.00 87.69 82 ARG A CA 1
ATOM 600 C C . ARG A 1 82 ? 5.664 9.901 13.932 1.00 87.69 82 ARG A C 1
ATOM 602 O O . ARG A 1 82 ? 4.499 9.661 14.193 1.00 87.69 82 ARG A O 1
ATOM 609 N N . GLU A 1 83 ? 6.149 9.871 12.692 1.00 83.94 83 GLU A N 1
ATOM 610 C CA . GLU A 1 83 ? 5.317 9.606 11.508 1.00 83.94 83 GLU A CA 1
ATOM 611 C C . GLU A 1 83 ? 4.736 8.181 11.546 1.00 83.94 83 GLU A C 1
ATOM 613 O O . GLU A 1 83 ? 3.571 7.984 11.217 1.00 83.94 83 GLU A O 1
ATOM 618 N N . GLY A 1 84 ? 5.513 7.203 12.029 1.00 85.75 84 GLY A N 1
ATOM 619 C CA . GLY A 1 84 ? 5.030 5.837 12.256 1.00 85.75 84 GLY A CA 1
ATOM 620 C C . GLY A 1 84 ? 3.981 5.732 13.371 1.00 85.75 84 GLY A C 1
ATOM 621 O O . GLY A 1 84 ? 3.005 5.002 13.223 1.00 85.75 84 GLY A O 1
ATOM 622 N N . ASN 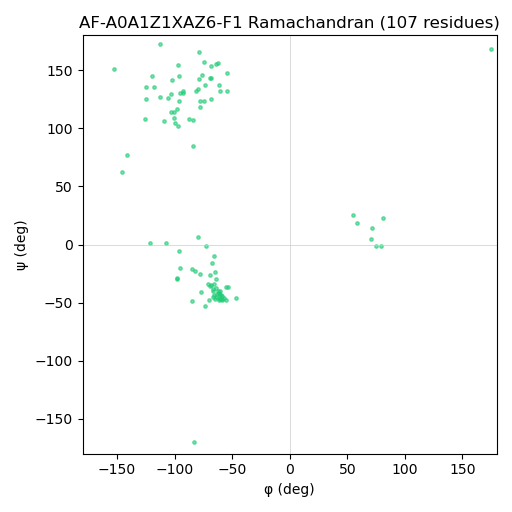A 1 85 ? 4.152 6.470 14.471 1.00 88.25 85 ASN A N 1
ATOM 623 C CA . ASN A 1 85 ? 3.168 6.525 15.554 1.00 88.25 85 ASN A CA 1
ATOM 624 C C . ASN A 1 85 ? 1.862 7.193 15.103 1.00 88.25 85 ASN A C 1
ATOM 626 O O . ASN A 1 85 ? 0.790 6.669 15.391 1.00 88.25 85 ASN A O 1
ATOM 630 N N . ASP A 1 86 ? 1.957 8.315 14.387 1.00 85.50 86 ASP A N 1
ATOM 631 C CA . ASP A 1 86 ? 0.797 9.029 13.844 1.00 85.50 86 ASP A CA 1
ATOM 632 C C . ASP A 1 86 ? 0.004 8.094 12.909 1.00 85.50 86 ASP A C 1
ATOM 634 O O . ASP A 1 86 ? -1.196 7.902 13.098 1.00 85.50 86 ASP A O 1
ATOM 638 N N . LEU A 1 87 ? 0.700 7.389 12.006 1.00 84.25 87 LEU A N 1
ATOM 639 C CA . LEU A 1 87 ? 0.108 6.381 11.122 1.00 84.25 87 LEU A CA 1
ATOM 640 C C . LEU A 1 87 ? -0.577 5.240 11.891 1.00 84.25 87 LEU A C 1
ATOM 642 O O . LEU A 1 87 ? -1.673 4.816 11.530 1.00 84.25 87 LEU A O 1
ATOM 646 N N . TYR A 1 88 ? 0.065 4.723 12.942 1.00 85.94 88 TYR A N 1
ATOM 647 C CA . TYR A 1 88 ? -0.498 3.648 13.760 1.00 85.94 88 TYR A CA 1
ATOM 648 C C . TYR A 1 88 ? -1.810 4.071 14.427 1.00 85.94 88 TYR A C 1
ATOM 650 O O . TYR A 1 88 ? -2.797 3.334 14.384 1.00 85.94 88 TYR A O 1
ATOM 658 N N . MET A 1 89 ? -1.831 5.268 15.016 1.00 86.81 89 MET A N 1
ATOM 659 C CA . MET A 1 89 ? -3.023 5.801 15.672 1.00 86.81 89 MET A CA 1
ATOM 660 C C . MET A 1 89 ? -4.147 6.062 14.664 1.00 86.81 89 MET A C 1
ATOM 662 O O . MET A 1 89 ? -5.273 5.629 14.899 1.00 86.81 89 MET A O 1
ATOM 666 N N . GLU A 1 90 ? -3.845 6.650 13.503 1.00 82.25 90 GLU A N 1
ATOM 667 C CA . GLU A 1 90 ? -4.831 6.865 12.433 1.00 82.25 90 GLU A CA 1
ATOM 668 C C . GLU A 1 90 ? -5.420 5.541 11.914 1.00 82.25 90 GLU A C 1
ATOM 670 O O . GLU A 1 90 ? -6.629 5.430 11.686 1.00 82.25 90 GLU A O 1
ATOM 675 N N . MET A 1 91 ? -4.603 4.491 11.772 1.00 82.12 91 MET A N 1
ATOM 676 C CA . MET A 1 91 ? -5.079 3.159 11.377 1.00 82.12 91 MET A CA 1
ATOM 677 C C . MET A 1 91 ? -5.998 2.514 12.427 1.00 82.12 91 MET A C 1
ATOM 679 O O . MET A 1 91 ? -6.938 1.799 12.063 1.00 82.12 91 MET A O 1
ATOM 683 N N . LYS A 1 92 ? -5.759 2.767 13.720 1.00 82.06 92 LYS A N 1
ATOM 684 C CA . LYS A 1 92 ? -6.655 2.330 14.801 1.00 82.06 92 LYS A CA 1
ATOM 685 C C . LYS A 1 92 ? -7.972 3.100 14.788 1.00 82.06 92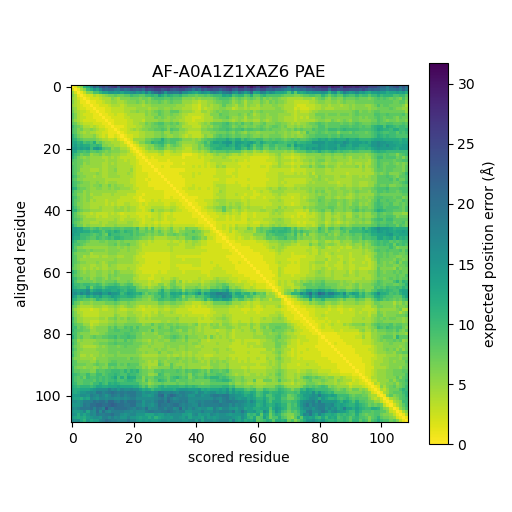 LYS A C 1
ATOM 687 O O . LYS A 1 92 ? -9.038 2.492 14.847 1.00 82.06 92 LYS A O 1
ATOM 692 N N . GLU A 1 93 ? -7.916 4.425 14.675 1.00 81.50 93 GLU A N 1
ATOM 693 C CA . GLU A 1 93 ? -9.105 5.286 14.650 1.00 81.50 93 GLU A CA 1
ATOM 694 C C . GLU A 1 93 ? -10.006 4.997 13.443 1.00 81.50 93 GLU A C 1
ATOM 696 O O . GLU A 1 93 ? -11.228 4.910 13.574 1.00 81.50 93 GLU A O 1
ATOM 701 N N . SER A 1 94 ? -9.404 4.759 12.276 1.00 74.38 94 SER A N 1
ATOM 702 C CA . SER A 1 94 ? -10.114 4.373 11.050 1.00 74.38 94 SER A CA 1
ATOM 703 C C . SER A 1 94 ? -10.644 2.931 11.061 1.00 74.38 94 SER A C 1
ATOM 705 O O . SER A 1 94 ? -11.306 2.522 10.106 1.00 74.38 94 SER A O 1
ATOM 707 N N . LYS A 1 95 ? -10.396 2.166 12.140 1.00 75.69 95 LYS A N 1
ATOM 708 C CA . LYS A 1 95 ? -10.761 0.745 12.313 1.00 75.69 95 LYS A CA 1
ATOM 709 C C . LYS A 1 95 ? -10.176 -0.187 11.251 1.00 75.69 95 LYS A C 1
ATOM 711 O O . LYS A 1 95 ? -10.639 -1.311 11.076 1.00 75.69 95 LYS A O 1
ATOM 716 N N . VAL A 1 96 ? -9.147 0.280 10.552 1.00 74.81 96 VAL A N 1
ATOM 717 C CA . VAL A 1 96 ? -8.362 -0.511 9.605 1.00 74.81 96 VAL A CA 1
ATOM 718 C C . VAL A 1 96 ? -7.530 -1.555 10.359 1.00 74.81 96 VAL A C 1
ATOM 720 O O . VAL A 1 96 ? -7.368 -2.687 9.897 1.00 74.81 96 VAL A O 1
ATOM 723 N N . ILE A 1 97 ? -7.049 -1.191 11.551 1.00 78.19 97 ILE A N 1
ATOM 724 C CA . ILE A 1 97 ? -6.526 -2.127 12.545 1.00 78.19 97 ILE A CA 1
ATOM 725 C C . ILE A 1 97 ? -7.611 -2.357 13.594 1.00 78.19 97 ILE A C 1
ATOM 727 O O . ILE A 1 97 ? -7.958 -1.449 14.347 1.00 78.19 97 ILE A O 1
ATOM 731 N N . ASN A 1 98 ? -8.122 -3.585 13.660 1.00 74.38 98 ASN A N 1
ATOM 732 C CA . ASN A 1 98 ? -8.959 -4.043 14.759 1.00 74.38 98 ASN A CA 1
ATOM 733 C C . ASN A 1 98 ? -8.108 -4.880 15.724 1.00 74.38 98 ASN A C 1
ATOM 735 O O . ASN A 1 98 ? -7.719 -6.003 15.403 1.00 74.38 98 ASN A O 1
ATOM 739 N N . GLU A 1 99 ? -7.825 -4.336 16.910 1.00 69.88 99 GLU A N 1
ATOM 740 C CA . GLU A 1 99 ? -7.034 -5.028 17.939 1.00 69.88 99 GLU A CA 1
ATOM 741 C C . GLU A 1 99 ? -7.738 -6.285 18.480 1.00 69.88 99 GLU A C 1
ATOM 743 O O . GLU A 1 99 ? -7.070 -7.208 18.941 1.00 69.88 99 GLU A O 1
ATOM 748 N N . GLU A 1 100 ? -9.068 -6.364 18.371 1.00 66.94 100 GLU A N 1
ATOM 749 C CA . GLU A 1 100 ? -9.861 -7.518 18.811 1.00 66.94 100 GLU A CA 1
ATOM 750 C C . GLU A 1 100 ? -9.878 -8.652 17.772 1.00 66.94 100 GLU A C 1
ATOM 752 O O . GLU A 1 100 ? -10.095 -9.811 18.126 1.00 66.94 100 GLU A O 1
ATOM 757 N N . ASN A 1 101 ? -9.621 -8.348 16.492 1.00 64.81 101 ASN A N 1
ATOM 758 C CA . ASN A 1 101 ? -9.602 -9.329 15.404 1.00 64.81 101 ASN A CA 1
ATOM 759 C C . ASN A 1 101 ? -8.483 -9.042 14.388 1.00 64.81 101 ASN A C 1
ATOM 761 O O . ASN A 1 101 ? -8.711 -8.590 13.267 1.00 64.81 101 ASN A O 1
ATOM 765 N N . LEU A 1 102 ? -7.252 -9.383 14.769 1.00 64.75 102 LEU A N 1
ATOM 766 C CA . LEU A 1 102 ? -6.044 -9.244 13.940 1.00 64.75 102 LEU A CA 1
ATOM 767 C C . LEU A 1 102 ? -6.022 -10.152 12.692 1.00 64.75 102 LEU A C 1
ATOM 769 O O . LEU A 1 102 ? -5.131 -10.027 11.850 1.00 64.75 102 LEU A O 1
ATOM 773 N N . THR A 1 103 ? -6.958 -11.095 12.574 1.00 59.62 103 THR A N 1
ATOM 774 C CA . THR A 1 103 ? -7.001 -12.079 11.480 1.00 59.62 103 THR A CA 1
ATOM 775 C C . THR A 1 103 ? -7.546 -11.507 10.172 1.00 59.62 103 THR A C 1
ATOM 777 O O . THR A 1 103 ? -7.176 -12.000 9.108 1.00 59.62 103 THR A O 1
ATOM 780 N N . GLU A 1 104 ? -8.366 -10.457 10.244 1.00 56.50 104 GLU A N 1
ATOM 781 C CA . GLU A 1 104 ? -9.009 -9.805 9.089 1.00 56.50 104 GLU A CA 1
ATOM 782 C C . GLU A 1 104 ? -8.399 -8.430 8.761 1.00 56.50 104 GLU A C 1
ATOM 784 O O . GLU A 1 104 ? -8.837 -7.756 7.830 1.00 56.50 104 GLU A O 1
ATOM 789 N N . CYS A 1 105 ? -7.373 -8.009 9.508 1.00 55.62 105 CYS A N 1
ATOM 790 C CA . CYS A 1 105 ? -6.839 -6.650 9.464 1.00 55.62 105 CYS A CA 1
ATOM 791 C C . CYS A 1 105 ? -5.419 -6.558 8.891 1.00 55.62 105 CYS A C 1
ATOM 793 O O . CYS A 1 105 ? -4.732 -7.551 8.633 1.00 55.62 105 CYS A O 1
ATOM 795 N N . VAL A 1 106 ? -4.978 -5.315 8.696 1.00 58.53 106 VAL A N 1
ATOM 796 C CA . VAL A 1 106 ? -3.616 -4.960 8.281 1.00 58.53 106 VAL A CA 1
ATOM 797 C C . VAL A 1 106 ? -2.591 -5.569 9.230 1.00 58.53 106 VAL A C 1
ATOM 799 O O . VAL A 1 106 ? -2.696 -5.426 10.447 1.00 58.53 106 VAL A O 1
ATOM 802 N N . LYS A 1 107 ? -1.560 -6.205 8.668 1.00 59.28 107 LYS A N 1
ATOM 803 C CA . LYS A 1 107 ? -0.406 -6.687 9.432 1.00 59.28 107 LYS A CA 1
ATOM 804 C C . LYS A 1 107 ? 0.722 -5.668 9.325 1.00 59.28 107 LYS A C 1
ATOM 806 O O . LYS A 1 107 ? 1.227 -5.417 8.234 1.00 59.28 107 LYS A O 1
ATOM 811 N N . LEU A 1 108 ? 1.114 -5.086 10.451 1.00 57.75 108 LEU A N 1
ATOM 812 C CA . LEU A 1 108 ? 2.301 -4.236 10.540 1.00 57.75 108 LEU A CA 1
ATOM 813 C C . LEU A 1 108 ? 3.544 -5.125 10.669 1.00 57.75 108 LEU A C 1
ATOM 815 O O . LEU A 1 108 ? 3.530 -6.075 11.455 1.00 57.75 108 LEU A O 1
ATOM 819 N N . LEU A 1 109 ? 4.578 -4.840 9.871 1.00 55.03 109 LEU A N 1
ATOM 820 C CA . LEU A 1 109 ? 5.882 -5.514 9.911 1.00 55.03 109 LEU A CA 1
ATOM 821 C C . LEU A 1 109 ? 7.002 -4.532 10.249 1.00 55.03 109 LEU A C 1
ATOM 823 O O . LEU A 1 109 ? 6.924 -3.368 9.793 1.00 55.03 109 LEU A O 1
#

Radius of gyration: 15.86 Å; Cα contacts (8 Å, |Δi|>4): 81; chains: 1; bounding box: 30×42×37 Å

InterPro domains:
  IPR000194 ATPase, F1/V1/A1 complex, alpha/beta subunit, nucleotide-binding domain [PF00006] (27-99)
  IPR027417 P-loop containing nucleoside triphosphate hydrolase [G3DSA:3.40.50.300] (1-108)
  IPR027417 P-loop containing nucleoside triphosphate hydrolase [SSF52540] (2-98)
  IPR050053 ATPase alpha/beta chains [PTHR15184] (3-101)

Organism: NCBI:txid31354

pLDDT: mean 83.22, std 11.15, range [39.19, 95.19]

Secondary structure (DSSP, 8-state):
------S--PPPPGGGS--S--EE--S-HHHHHHSPEETT--------TTSSHHHHHHHHHHHHHHHS-PPPEE--SS--HHHHHHHHHHHHHTTSS-TT-TTSSPEE-

Solvent-accessible surface area (backbone atoms only — not comparable to full-atom values): 7221 Å² total; per-residue (Å²): 131,92,83,82,77,73,93,77,73,82,77,84,55,80,91,74,58,81,83,74,89,45,78,40,86,51,89,42,68,70,41,57,72,77,59,59,44,48,59,96,57,88,82,83,89,84,77,70,87,91,73,46,66,66,60,52,52,51,49,44,48,47,39,36,49,73,75,61,80,43,76,45,76,53,70,80,79,92,63,54,69,66,61,53,50,53,51,51,52,51,34,43,76,72,56,47,40,36,90,91,48,65,88,78,23,53,46,80,99

Mean predicted aligned error: 6.58 Å

Sequence (109 aa):
MNTTLPIHRPAPAFTQLETKPSIFETGIKVVDLLAPYRRGGKIGLFGGAGVGKTVLIMELINNIAKAHGGVSVFGGVGERTREGNDLYMEMKESKVINEENLTECVKLL

Nearest PDB structures (foldseek):
  5ik2-assembly1_E  TM=9.139E-01  e=1.592E-08  Caldalkalibacillus thermarum TA2.A1
  4yxw-assembly1_E  TM=9.265E-01  e=8.055E-08  Bos taurus
  7tjx-assembly1_E  TM=9.289E-01  e=1.644E-07  Saccharomyces cerevisiae
  9avj-assembly1_E  TM=9.004E-01  e=4.493E-08  Bacillus sp. PS3
  3ofn-assembly2_N  TM=8.901E-01  e=9.170E-08  Saccharomyces cerevisiae

Foldseek 3Di:
DPDDDDPDDDDDDPVPDDPDWDFDDQVDVCCCPPPTDTVVDDDDDDDDPPPCPLVSVLSSLLCCLPPPLDEAEDEDDPDDPVVVVVSVVVCVVSVQDDPVCNPSHYDYD